Protein AF-A0A661N3C1-F1 (afdb_monomer_lite)

Foldseek 3Di:
DDDDPVVVVVVVVVVVVVVVVVPDDDDPDLLVVLVVLLVVLLVCCVVLPVDPVLNVLLVVLSVLLVVLLVVLLVLLVVLLVQVVVQVVDPPRDPVSVVVSVVVNVVSVVVSVVSVVVSVVSNVVSDDPSSVVVSVVSVVVSVVSSVCSVPDHPVVPPVVVVVVVVVVPPD

Sequence (170 aa):
MKLTTRGLILAVAAVAAIAAASCGGSTPSQAVQTEESIDAFDAELAEVIPDENRRQAIHGAIADLHAVVRVATEQRRTFARRILTLHKDYDAPRADFEAAIQGHLAERAVFRQGLYAFRQRLLDNTTNEEWEGLRGLRNDALESLMRTTAQGPEATATDTEENATEAGEN

Secondary structure (DSSP, 8-state):
----HHHHHHHHHHHHHHHHHTS--PPPPHHHHHHHHHHHHHHHHHHH---HHHHHHHHHHHHHHHHHHHHHHHHHHHHHHHHHHHHH-TT--HHHHHHHHHHHHHHHHHHHHHHHHHHHHHHHHS-HHHHHHTHHHHHHHHHHHHHHHHS-THHHHHHHHHHHHHTT--

Radius of gyration: 23.65 Å; chains: 1; bounding box: 61×61×62 Å

Structure (mmCIF, N/CA/C/O backbone):
data_AF-A0A661N3C1-F1
#
_entry.id   AF-A0A661N3C1-F1
#
loop_
_atom_site.group_PDB
_atom_site.id
_atom_site.type_symbol
_atom_site.label_atom_id
_atom_site.label_alt_id
_atom_site.label_comp_id
_atom_site.label_asym_id
_atom_site.label_entity_id
_atom_site.label_seq_id
_atom_site.pdbx_PDB_ins_code
_atom_site.Cartn_x
_atom_site.Cartn_y
_atom_site.Cartn_z
_atom_site.occupancy
_atom_site.B_iso_or_equiv
_atom_site.auth_seq_id
_atom_site.auth_comp_id
_atom_site.auth_asym_id
_atom_site.auth_atom_id
_atom_site.pdbx_PDB_model_num
ATOM 1 N N . MET A 1 1 ? 21.055 52.564 30.113 1.00 46.88 1 MET A N 1
ATOM 2 C CA . MET A 1 1 ? 20.414 51.264 30.417 1.00 46.88 1 MET A CA 1
ATOM 3 C C . MET A 1 1 ? 21.514 50.226 30.581 1.00 46.88 1 MET A C 1
ATOM 5 O O . MET A 1 1 ? 22.276 50.026 29.648 1.00 46.88 1 MET A O 1
ATOM 9 N N . LYS A 1 2 ? 21.686 49.668 31.786 1.00 42.47 2 LYS A N 1
ATOM 10 C CA . LYS A 1 2 ? 22.737 48.683 32.088 1.00 42.47 2 LYS A CA 1
ATOM 11 C C . LYS A 1 2 ? 22.215 47.292 31.718 1.00 42.47 2 LYS A C 1
ATOM 13 O O . LYS A 1 2 ? 21.424 46.730 32.468 1.00 42.47 2 LYS A O 1
ATOM 18 N N . LEU A 1 3 ? 22.617 46.774 30.557 1.00 43.47 3 LEU A N 1
ATOM 19 C CA . LEU A 1 3 ? 22.398 45.373 30.193 1.00 43.47 3 LEU A CA 1
ATOM 20 C C . LEU A 1 3 ? 23.242 44.508 31.129 1.00 43.47 3 LEU A C 1
ATOM 22 O O . LEU A 1 3 ? 24.470 44.545 31.108 1.00 43.47 3 LEU A O 1
ATOM 26 N N . THR A 1 4 ? 22.568 43.799 32.025 1.00 45.16 4 THR A N 1
ATOM 27 C CA . THR A 1 4 ? 23.189 42.907 32.996 1.00 45.16 4 THR A CA 1
ATOM 28 C C . THR A 1 4 ? 23.740 41.682 32.272 1.00 45.16 4 THR A C 1
ATOM 30 O O . THR A 1 4 ? 23.026 40.977 31.562 1.00 45.16 4 THR A O 1
ATOM 33 N N . THR A 1 5 ? 25.022 41.394 32.487 1.00 51.44 5 THR A N 1
ATOM 34 C CA . THR A 1 5 ? 25.806 40.311 31.861 1.00 51.44 5 THR A CA 1
ATOM 35 C C . THR A 1 5 ? 25.186 38.912 32.027 1.00 51.44 5 THR A C 1
ATOM 37 O O . THR A 1 5 ? 25.538 37.981 31.313 1.00 51.44 5 THR A O 1
ATOM 40 N N . ARG A 1 6 ? 24.209 38.760 32.931 1.00 50.47 6 ARG A N 1
ATOM 41 C CA . ARG A 1 6 ? 23.439 37.526 33.147 1.00 50.47 6 ARG A CA 1
ATOM 42 C C . ARG A 1 6 ? 22.388 37.242 32.064 1.00 50.47 6 ARG A C 1
ATOM 44 O O . ARG A 1 6 ? 22.060 36.080 31.862 1.00 50.47 6 ARG A O 1
ATOM 51 N N . GLY A 1 7 ? 21.902 38.255 31.342 1.00 45.59 7 GLY A N 1
ATOM 52 C CA . GLY A 1 7 ? 20.953 38.058 30.235 1.00 45.59 7 GLY A CA 1
ATOM 53 C C . GLY A 1 7 ? 21.599 37.483 28.969 1.00 45.59 7 GLY A C 1
ATOM 54 O O . GLY A 1 7 ? 20.957 36.747 28.228 1.00 45.59 7 GLY A O 1
ATOM 55 N N . LEU A 1 8 ? 22.891 37.759 28.752 1.00 48.69 8 LEU A N 1
ATOM 56 C CA . LEU A 1 8 ? 23.623 37.308 27.563 1.00 48.69 8 LEU A CA 1
ATOM 57 C C . LEU A 1 8 ? 23.895 35.791 27.586 1.00 48.69 8 LEU A C 1
ATOM 59 O O . LEU A 1 8 ? 23.847 35.139 26.550 1.00 48.69 8 LEU A O 1
ATOM 63 N N . ILE A 1 9 ? 24.130 35.215 28.770 1.00 55.09 9 ILE A N 1
ATOM 64 C CA . ILE A 1 9 ? 24.444 33.783 28.923 1.00 55.09 9 ILE A CA 1
ATOM 65 C C . ILE A 1 9 ? 23.207 32.908 28.653 1.00 55.09 9 ILE A C 1
ATOM 67 O O . ILE A 1 9 ? 23.326 31.849 28.042 1.00 55.09 9 ILE A O 1
ATOM 71 N N . LEU A 1 10 ? 22.009 33.375 29.023 1.00 52.41 10 LEU A N 1
ATOM 72 C CA . LEU A 1 10 ? 20.753 32.671 28.731 1.00 52.41 10 LEU A CA 1
ATOM 73 C C . LEU A 1 10 ? 20.401 32.683 27.234 1.00 52.41 10 LEU A C 1
ATOM 75 O O . LEU A 1 10 ? 19.866 31.699 26.730 1.00 52.41 10 LEU A O 1
ATOM 79 N N . ALA A 1 11 ? 20.751 33.747 26.506 1.00 52.44 11 ALA A N 1
ATOM 80 C CA . ALA A 1 11 ? 20.511 33.829 25.065 1.00 52.44 11 ALA A CA 1
ATOM 81 C C . ALA A 1 11 ? 21.444 32.911 24.249 1.00 52.44 11 ALA A C 1
ATOM 83 O O . ALA A 1 11 ? 21.006 32.305 23.276 1.00 52.44 11 ALA A O 1
ATOM 84 N N . VAL A 1 12 ? 22.709 32.748 24.659 1.00 56.12 12 VAL A N 1
ATOM 85 C CA . VAL A 1 12 ? 23.667 31.867 23.959 1.00 56.12 12 VAL A CA 1
ATOM 86 C C . VAL A 1 12 ? 23.353 30.381 24.192 1.00 56.12 12 VAL A C 1
ATOM 88 O O . VAL A 1 12 ? 23.490 29.576 23.272 1.00 56.12 12 VAL A O 1
ATOM 91 N N . ALA A 1 13 ? 22.849 30.010 25.374 1.00 55.19 13 ALA A N 1
ATOM 92 C CA . ALA A 1 13 ? 22.440 28.631 25.662 1.00 55.19 13 ALA A CA 1
ATOM 93 C C . ALA A 1 13 ? 21.214 28.179 24.840 1.00 55.19 13 ALA A C 1
ATOM 95 O O . ALA A 1 13 ? 21.147 27.026 24.422 1.00 55.19 13 ALA A O 1
ATOM 96 N N . ALA A 1 14 ? 20.275 29.087 24.550 1.00 53.88 14 ALA A N 1
ATOM 97 C CA . ALA A 1 14 ? 19.100 28.777 23.732 1.00 53.88 14 ALA A CA 1
ATOM 98 C C . ALA A 1 14 ? 19.443 28.546 22.245 1.00 53.88 14 ALA A C 1
ATOM 100 O O . ALA A 1 14 ? 18.808 27.725 21.589 1.00 53.88 14 ALA A O 1
ATOM 101 N N . VAL A 1 15 ? 20.479 29.211 21.718 1.00 55.75 15 VAL A N 1
ATOM 102 C CA . VAL A 1 15 ? 20.923 29.037 20.321 1.00 55.75 15 VAL A CA 1
ATOM 103 C C . VAL A 1 15 ? 21.717 27.735 20.134 1.00 55.75 15 VAL A C 1
ATOM 105 O O . VAL A 1 15 ? 21.594 27.084 19.099 1.00 55.75 15 VAL A O 1
ATOM 108 N N . ALA A 1 16 ? 22.462 27.289 21.151 1.00 54.78 16 ALA A N 1
ATOM 109 C CA . ALA A 1 16 ? 23.198 26.021 21.100 1.00 54.78 16 ALA A CA 1
ATOM 110 C C . ALA A 1 16 ? 22.280 24.779 21.092 1.00 54.78 16 ALA A C 1
ATOM 112 O O . ALA A 1 16 ? 22.626 23.766 20.487 1.00 54.78 16 ALA A O 1
ATOM 113 N N . ALA A 1 17 ? 21.089 24.858 21.699 1.00 54.44 17 ALA A N 1
ATOM 114 C CA . ALA A 1 17 ? 20.119 23.758 21.690 1.00 54.44 17 ALA A CA 1
ATOM 115 C C . ALA A 1 17 ? 19.471 23.532 20.307 1.00 54.44 17 ALA A C 1
ATOM 117 O O . ALA A 1 17 ? 19.156 22.398 19.958 1.00 54.44 17 ALA A O 1
ATOM 118 N N . ILE A 1 18 ? 19.328 24.581 19.488 1.00 55.19 18 ILE A N 1
ATOM 119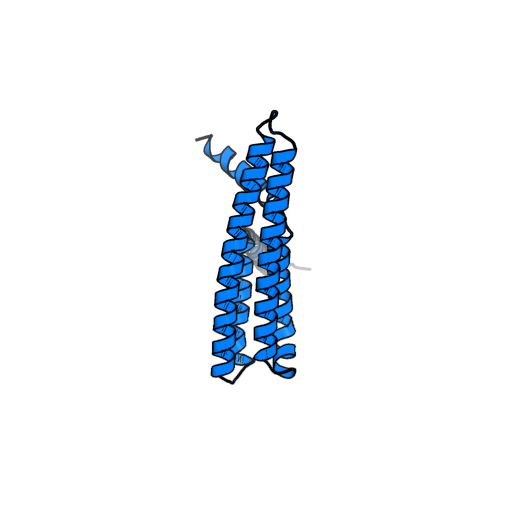 C CA . ILE A 1 18 ? 18.776 24.466 18.125 1.00 55.19 18 ILE A CA 1
ATOM 120 C C . ILE A 1 18 ? 19.810 23.846 17.169 1.00 55.19 18 ILE A C 1
ATOM 122 O O . ILE A 1 18 ? 19.450 23.065 16.293 1.00 55.19 18 ILE A O 1
ATOM 126 N N . ALA A 1 19 ? 21.104 24.107 17.381 1.00 54.00 19 ALA A N 1
ATOM 127 C CA . ALA A 1 19 ? 22.171 23.503 16.581 1.00 54.00 19 ALA A CA 1
ATOM 128 C C . ALA A 1 19 ? 22.306 21.981 16.802 1.00 54.00 19 ALA A C 1
ATOM 130 O O . ALA A 1 19 ? 22.658 21.260 15.873 1.00 54.00 19 ALA A O 1
ATOM 131 N N . ALA A 1 20 ? 21.965 21.471 17.993 1.00 53.50 20 ALA A N 1
ATOM 132 C CA . ALA A 1 20 ? 21.986 20.032 18.278 1.00 53.50 20 ALA A CA 1
ATOM 133 C C . ALA A 1 20 ? 20.794 19.266 17.668 1.00 53.50 20 ALA A C 1
ATOM 135 O O . ALA A 1 20 ? 20.921 18.079 17.381 1.00 53.50 20 ALA A O 1
ATOM 136 N N . ALA A 1 21 ? 19.663 19.935 17.414 1.00 54.38 21 ALA A N 1
ATOM 137 C CA . ALA A 1 21 ? 18.519 19.343 16.710 1.00 54.38 21 ALA A CA 1
ATOM 138 C C . ALA A 1 21 ? 18.709 19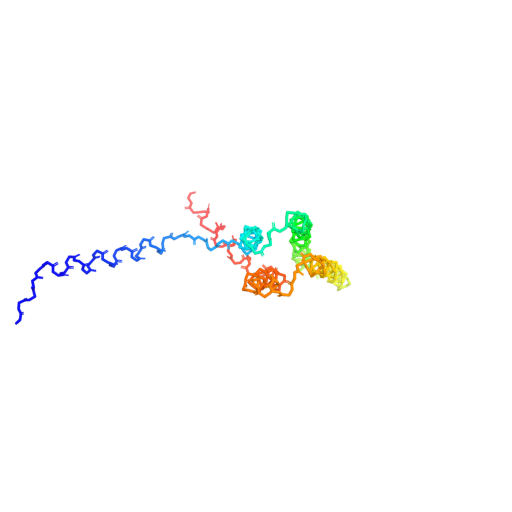.293 15.179 1.00 54.38 21 ALA A C 1
ATOM 140 O O . ALA A 1 21 ? 17.949 18.624 14.488 1.00 54.38 21 ALA A O 1
ATOM 141 N N . SER A 1 22 ? 19.736 19.969 14.650 1.00 49.69 22 SER A N 1
ATOM 142 C CA . SER A 1 22 ? 20.112 19.951 13.228 1.00 49.69 22 SER A CA 1
ATOM 143 C C . SER A 1 22 ? 21.215 18.928 12.913 1.00 49.69 22 SER A C 1
ATOM 145 O O . SER A 1 22 ? 21.826 18.981 11.844 1.00 49.69 22 SER A O 1
ATOM 147 N N . CYS A 1 23 ? 21.509 18.014 13.841 1.00 53.62 23 CYS A N 1
ATOM 148 C CA . CYS A 1 23 ? 22.551 17.010 13.679 1.00 53.62 23 CYS A CA 1
ATOM 149 C C . CYS A 1 23 ? 21.973 15.735 13.034 1.00 53.62 23 CYS A C 1
ATOM 151 O O . CYS A 1 23 ? 21.477 14.851 13.724 1.00 53.62 23 CYS A O 1
ATOM 153 N N . GLY A 1 24 ? 22.011 15.666 11.699 1.00 62.03 24 GLY A N 1
ATOM 154 C CA . GLY A 1 24 ? 22.200 14.419 10.937 1.00 62.03 24 GLY A CA 1
ATOM 155 C C . GLY A 1 24 ? 21.157 13.296 11.030 1.00 62.03 24 GLY A C 1
ATOM 156 O O . GLY A 1 24 ? 21.457 12.186 10.601 1.00 62.03 24 GLY A O 1
ATOM 157 N N . GLY A 1 25 ? 19.956 13.525 11.566 1.00 60.38 25 GLY A N 1
ATOM 158 C CA . GLY A 1 25 ? 18.880 12.536 11.488 1.00 60.38 25 GLY A CA 1
ATOM 159 C C . GLY A 1 25 ? 18.365 12.445 10.055 1.00 60.38 25 GLY A C 1
ATOM 160 O O . GLY A 1 25 ? 17.594 13.307 9.634 1.00 60.38 25 GLY A O 1
ATOM 161 N N . SER A 1 26 ? 18.803 11.440 9.290 1.00 67.31 26 SER A N 1
ATOM 162 C CA . SER A 1 26 ? 18.205 11.148 7.988 1.00 67.31 26 SER A CA 1
ATOM 163 C C . SER A 1 26 ? 16.696 11.008 8.176 1.00 67.31 26 SER A C 1
ATOM 165 O O . SER A 1 26 ? 16.227 10.295 9.065 1.00 67.31 26 SER A O 1
ATOM 167 N N . THR A 1 27 ? 15.922 11.756 7.387 1.00 74.06 27 THR A N 1
ATOM 168 C CA . THR A 1 27 ? 14.461 11.635 7.427 1.00 74.06 27 THR A CA 1
ATOM 169 C C . THR A 1 27 ? 14.125 10.164 7.167 1.00 74.06 27 THR A C 1
ATOM 171 O O . THR A 1 27 ? 14.637 9.619 6.182 1.00 74.06 27 THR A O 1
ATOM 174 N N . PRO A 1 28 ? 13.330 9.493 8.028 1.00 75.06 28 PRO A N 1
ATOM 175 C CA . PRO A 1 28 ? 13.023 8.082 7.850 1.00 75.06 28 PRO A CA 1
ATOM 176 C C . PRO A 1 28 ? 12.517 7.836 6.435 1.00 75.06 28 PRO A C 1
ATOM 178 O O . PRO A 1 28 ? 11.767 8.651 5.888 1.00 75.06 28 PRO A O 1
ATOM 181 N N . SER A 1 29 ? 12.924 6.723 5.824 1.00 77.81 29 SER A N 1
ATOM 182 C CA . SER A 1 29 ? 12.437 6.394 4.484 1.00 77.81 29 SER A CA 1
ATOM 183 C C . SER A 1 29 ? 10.901 6.364 4.477 1.00 77.81 29 SER A C 1
ATOM 185 O O . SER A 1 29 ? 10.284 5.983 5.469 1.00 77.81 29 SER A O 1
ATOM 187 N N . GLN A 1 30 ? 10.269 6.731 3.361 1.00 78.94 30 GLN A N 1
ATOM 188 C CA . GLN A 1 30 ? 8.799 6.744 3.253 1.00 78.94 30 GLN A CA 1
ATOM 189 C C . GLN A 1 30 ? 8.158 5.394 3.623 1.00 78.94 30 GLN A C 1
ATOM 191 O O . GLN A 1 30 ? 7.055 5.356 4.162 1.00 78.94 30 GLN A O 1
ATOM 196 N N . ALA A 1 31 ? 8.865 4.285 3.376 1.00 75.81 31 ALA A N 1
ATOM 197 C CA . ALA A 1 31 ? 8.424 2.956 3.791 1.00 75.81 31 ALA A CA 1
ATOM 198 C C . ALA A 1 31 ? 8.317 2.843 5.321 1.00 75.81 31 ALA A C 1
ATOM 200 O O . ALA A 1 31 ? 7.294 2.388 5.817 1.00 75.81 31 ALA A O 1
ATOM 201 N N . VAL A 1 32 ? 9.322 3.339 6.050 1.00 78.94 32 VAL A N 1
ATOM 202 C CA . VAL A 1 32 ? 9.324 3.367 7.522 1.00 78.94 32 VAL A CA 1
ATOM 203 C C . VAL A 1 32 ? 8.209 4.274 8.043 1.00 78.94 32 VAL A C 1
ATOM 205 O O . VAL A 1 32 ? 7.439 3.849 8.890 1.00 78.94 32 VAL A O 1
ATOM 208 N N . GLN A 1 33 ? 8.034 5.471 7.467 1.00 83.75 33 GLN A N 1
ATOM 209 C CA . GLN A 1 33 ? 6.934 6.369 7.860 1.00 83.75 33 GLN A CA 1
ATOM 210 C C . GLN A 1 33 ? 5.550 5.741 7.620 1.00 83.75 33 GLN A C 1
ATOM 212 O O . GLN A 1 33 ? 4.609 5.986 8.373 1.00 83.75 33 GLN A O 1
ATOM 217 N N . THR A 1 34 ? 5.408 4.939 6.559 1.00 82.00 34 THR A N 1
ATOM 218 C CA . THR A 1 34 ? 4.165 4.210 6.267 1.00 82.00 34 THR A CA 1
ATOM 219 C C . THR A 1 34 ? 3.907 3.132 7.315 1.00 82.00 34 THR A C 1
ATOM 221 O O . THR A 1 34 ? 2.786 3.040 7.802 1.00 82.00 34 THR A O 1
ATOM 224 N N . GLU A 1 35 ? 4.922 2.344 7.675 1.00 82.50 35 GLU A N 1
ATOM 225 C CA . GLU A 1 35 ? 4.816 1.322 8.726 1.00 82.50 35 GLU A CA 1
ATOM 226 C C . GLU A 1 35 ? 4.453 1.955 10.076 1.00 82.50 35 GLU A C 1
ATOM 228 O O . GLU A 1 35 ? 3.454 1.563 10.671 1.00 82.50 35 GLU A O 1
ATOM 233 N N . GLU A 1 36 ? 5.148 3.023 10.480 1.00 86.62 36 GLU A N 1
ATOM 234 C CA . GLU A 1 36 ? 4.850 3.775 11.709 1.00 86.62 36 GLU A CA 1
ATOM 235 C C . GLU A 1 36 ? 3.417 4.333 11.726 1.00 86.62 36 GLU A C 1
ATOM 237 O O . GLU A 1 36 ? 2.750 4.312 12.759 1.00 86.62 36 GLU A O 1
ATOM 242 N N . SER A 1 37 ? 2.912 4.806 10.579 1.00 86.44 37 SER A N 1
ATOM 243 C CA . SER A 1 37 ? 1.537 5.314 10.470 1.00 86.44 37 SER A CA 1
ATOM 244 C C . SER A 1 37 ? 0.492 4.206 10.625 1.00 86.44 37 SER A C 1
ATOM 246 O O . SER A 1 37 ? -0.585 4.455 11.167 1.00 86.44 37 SER A O 1
ATOM 248 N N . ILE A 1 38 ? 0.778 2.992 10.139 1.00 85.25 38 ILE A N 1
ATOM 249 C CA . ILE A 1 38 ? -0.137 1.856 10.300 1.00 85.25 38 ILE A CA 1
ATOM 250 C C . ILE A 1 38 ? -0.088 1.336 11.740 1.00 85.25 38 ILE A C 1
ATOM 252 O O . ILE A 1 38 ? -1.144 1.074 12.310 1.00 85.25 38 ILE A O 1
ATOM 256 N N . ASP A 1 39 ? 1.093 1.268 12.355 1.00 86.62 39 ASP A N 1
ATOM 257 C CA . ASP A 1 39 ? 1.244 0.867 13.758 1.00 86.62 39 ASP A CA 1
ATOM 258 C C . ASP A 1 39 ? 0.536 1.853 14.706 1.00 86.62 39 ASP A C 1
ATOM 260 O O . ASP A 1 39 ? -0.148 1.446 15.647 1.00 86.62 39 ASP A O 1
ATOM 264 N N . ALA A 1 40 ? 0.636 3.160 14.433 1.00 88.38 40 ALA A N 1
ATOM 265 C CA . ALA A 1 40 ? -0.101 4.184 15.174 1.00 88.38 40 ALA A CA 1
ATOM 266 C C . ALA A 1 40 ? -1.622 4.023 15.014 1.00 88.38 40 ALA A C 1
ATOM 268 O O . ALA A 1 40 ? -2.362 4.133 15.991 1.00 88.38 40 ALA A O 1
ATOM 269 N N . PHE A 1 41 ? -2.086 3.713 13.798 1.00 87.94 41 PHE A N 1
ATOM 270 C CA . PHE A 1 41 ? -3.494 3.410 13.550 1.00 87.94 41 PHE A CA 1
ATOM 271 C C . PHE A 1 41 ? -3.953 2.173 14.336 1.00 87.94 41 PHE A C 1
ATOM 273 O O . PHE A 1 41 ? -5.032 2.200 14.923 1.00 87.94 41 PHE A O 1
ATOM 280 N N . ASP A 1 42 ? -3.133 1.120 14.389 1.00 88.25 42 ASP A N 1
ATOM 281 C CA . ASP A 1 42 ? -3.415 -0.124 15.113 1.00 88.25 42 ASP A CA 1
ATOM 282 C C . ASP A 1 42 ? -3.587 0.099 16.624 1.00 88.25 42 ASP A C 1
ATOM 284 O O . ASP A 1 42 ? -4.535 -0.408 17.230 1.00 88.25 42 ASP A O 1
ATOM 288 N N . ALA A 1 43 ? -2.714 0.916 17.221 1.00 89.31 43 ALA A N 1
ATOM 289 C CA . ALA A 1 43 ? -2.752 1.237 18.645 1.00 89.31 43 ALA A CA 1
ATOM 290 C C . ALA A 1 43 ? -4.046 1.963 19.062 1.00 89.31 43 ALA A C 1
ATOM 292 O O . ALA A 1 43 ? -4.596 1.686 20.130 1.00 89.31 43 ALA A O 1
ATOM 293 N N . GLU A 1 44 ? -4.567 2.854 18.215 1.00 90.88 44 GLU A N 1
ATOM 294 C CA . GLU A 1 44 ? -5.748 3.670 18.531 1.00 90.88 44 GLU A CA 1
ATOM 295 C C . GLU A 1 44 ? -7.074 2.900 18.366 1.00 90.88 44 GLU A C 1
ATOM 297 O O . GLU A 1 44 ? -8.096 3.262 18.956 1.00 90.88 44 GLU A O 1
ATOM 302 N N . LEU A 1 45 ? -7.073 1.769 17.645 1.00 91.12 45 LEU A N 1
ATOM 303 C CA . LEU A 1 45 ? -8.263 0.918 17.503 1.00 91.12 45 LEU A CA 1
ATOM 304 C C . LEU A 1 45 ? -8.800 0.421 18.845 1.00 91.12 45 LEU A C 1
ATOM 306 O O . LEU A 1 45 ? -10.013 0.274 18.999 1.00 91.12 45 LEU A O 1
ATOM 310 N N . ALA A 1 46 ? -7.918 0.154 19.811 1.00 90.44 46 ALA A N 1
ATOM 311 C CA . ALA A 1 46 ? -8.315 -0.297 21.141 1.00 90.44 46 ALA A CA 1
ATOM 312 C C . ALA A 1 46 ? -9.097 0.772 21.918 1.00 90.44 46 ALA A C 1
ATOM 314 O O . ALA A 1 46 ? -9.964 0.427 22.723 1.00 90.44 46 ALA A O 1
ATOM 315 N N . GLU A 1 47 ? -8.820 2.052 21.661 1.00 92.81 47 GLU A N 1
ATOM 316 C CA . GLU A 1 47 ? -9.499 3.174 22.309 1.00 92.81 47 GLU A CA 1
ATOM 317 C C . GLU A 1 47 ? -10.854 3.467 21.659 1.00 92.81 47 GLU A C 1
ATOM 319 O O . GLU A 1 47 ? -11.834 3.742 22.355 1.00 92.81 47 GLU A O 1
ATOM 324 N N . VAL A 1 48 ? -10.924 3.377 20.327 1.00 95.88 48 VAL A N 1
ATOM 325 C CA . VAL A 1 48 ? -12.123 3.753 19.567 1.00 95.88 48 VAL A CA 1
ATOM 326 C C . VAL A 1 48 ? -13.136 2.615 19.461 1.00 95.88 48 VAL A C 1
ATOM 328 O O . VAL A 1 48 ? -14.334 2.881 19.434 1.00 95.88 48 VAL A O 1
ATOM 331 N N . ILE A 1 49 ? -12.689 1.356 19.413 1.00 96.19 49 ILE A N 1
ATOM 332 C CA . ILE A 1 49 ? -13.547 0.187 19.178 1.00 96.19 49 ILE A CA 1
ATOM 333 C C . ILE A 1 49 ? -13.505 -0.717 20.411 1.00 96.19 49 ILE A C 1
ATOM 335 O O . ILE A 1 49 ? -12.604 -1.549 20.526 1.00 96.19 49 ILE A O 1
ATOM 339 N N . PRO A 1 50 ? -14.481 -0.621 21.333 1.00 95.94 50 PRO A N 1
ATOM 340 C CA . PRO A 1 50 ? -14.460 -1.397 22.574 1.00 95.94 50 PRO A CA 1
ATOM 341 C C . PRO A 1 50 ? -14.643 -2.905 22.354 1.00 95.94 50 PRO A C 1
ATOM 343 O O . PRO A 1 50 ? -14.121 -3.713 23.123 1.00 95.94 50 PRO A O 1
ATOM 346 N N . ASP A 1 51 ? -15.380 -3.289 21.308 1.00 97.50 51 ASP A N 1
ATOM 347 C CA . ASP A 1 51 ? -15.687 -4.686 20.992 1.00 97.50 51 ASP A CA 1
ATOM 348 C C . ASP A 1 51 ? -14.434 -5.445 20.525 1.00 97.50 51 ASP A C 1
ATOM 350 O O . ASP A 1 51 ? -13.880 -5.168 19.461 1.00 97.50 51 ASP A O 1
ATOM 354 N N . GLU A 1 52 ? -14.007 -6.428 21.322 1.00 95.94 52 GLU A N 1
ATOM 355 C CA . GLU A 1 52 ? -12.815 -7.240 21.047 1.00 95.94 52 GLU A CA 1
ATOM 356 C C . GLU A 1 52 ? -12.915 -8.008 19.725 1.00 95.94 52 GLU A C 1
ATOM 358 O O . GLU A 1 52 ? -11.945 -8.054 18.977 1.00 95.94 52 GLU A O 1
ATOM 363 N N . ASN A 1 53 ? -14.072 -8.587 19.392 1.00 97.50 53 ASN A N 1
ATOM 364 C CA . ASN A 1 53 ? -14.194 -9.405 18.184 1.00 97.50 53 ASN A CA 1
ATOM 365 C C . ASN A 1 53 ? -14.063 -8.546 16.922 1.00 97.50 53 ASN A C 1
ATOM 367 O O . ASN A 1 53 ? -13.366 -8.932 15.981 1.00 97.50 53 ASN A O 1
ATOM 371 N N . ARG A 1 54 ? -14.698 -7.366 16.911 1.00 97.19 54 ARG A N 1
ATOM 372 C CA . ARG A 1 54 ? -14.578 -6.401 15.805 1.00 97.19 54 ARG A CA 1
ATOM 373 C C . ARG A 1 54 ? -13.151 -5.874 15.686 1.00 97.19 54 ARG A C 1
ATOM 375 O O . ARG A 1 54 ? -12.617 -5.810 14.581 1.00 97.19 54 ARG A O 1
ATOM 382 N N . ARG A 1 55 ? -12.496 -5.583 16.813 1.00 95.8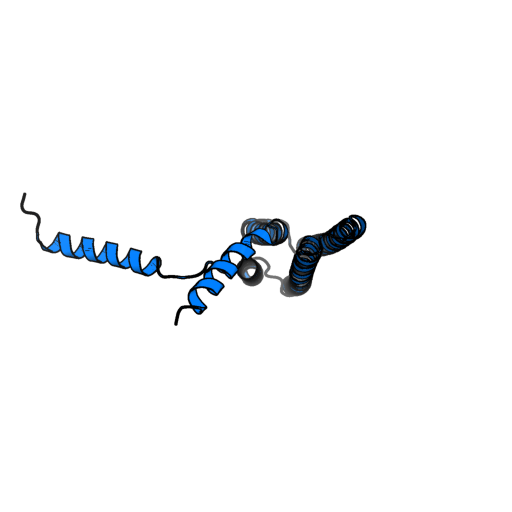1 55 ARG A N 1
ATOM 383 C CA . ARG A 1 55 ? -11.090 -5.165 16.840 1.00 95.81 55 ARG A CA 1
ATOM 384 C C . ARG A 1 55 ? -10.151 -6.246 16.295 1.00 95.81 55 ARG A C 1
ATOM 386 O O . ARG A 1 55 ? -9.335 -5.945 15.432 1.00 95.81 55 ARG A O 1
ATOM 393 N N . GLN A 1 56 ? -10.311 -7.508 16.697 1.00 96.12 56 GLN A N 1
ATOM 394 C CA . GLN A 1 56 ? -9.530 -8.628 16.149 1.00 96.12 56 GLN A CA 1
ATOM 395 C C . GLN A 1 56 ? -9.724 -8.796 14.636 1.00 96.12 56 GLN A C 1
ATOM 397 O O . GLN A 1 56 ? -8.760 -9.035 13.906 1.00 96.12 56 GLN A O 1
ATOM 402 N N . ALA A 1 57 ? -10.952 -8.627 14.135 1.00 96.31 57 ALA A N 1
ATOM 403 C CA . ALA A 1 57 ? -11.217 -8.662 12.698 1.00 96.31 57 ALA A CA 1
ATOM 404 C C . ALA A 1 57 ? -10.480 -7.538 11.947 1.00 96.31 57 ALA A C 1
ATOM 406 O O . ALA A 1 57 ? -9.948 -7.762 10.854 1.00 96.31 57 ALA A O 1
ATOM 407 N N . ILE A 1 58 ? -10.403 -6.345 12.545 1.00 95.19 58 ILE A N 1
ATOM 408 C CA . ILE A 1 58 ? -9.672 -5.209 11.980 1.00 95.19 58 ILE A CA 1
ATOM 409 C C . ILE A 1 58 ? -8.158 -5.428 12.050 1.00 95.19 58 ILE A C 1
ATOM 411 O O . ILE A 1 58 ? -7.496 -5.208 11.038 1.00 95.19 58 ILE A O 1
ATOM 415 N N . HIS A 1 59 ? -7.610 -5.939 13.156 1.00 94.50 59 HIS A N 1
ATOM 416 C CA . HIS A 1 59 ? -6.191 -6.315 13.238 1.00 94.50 59 HIS A CA 1
ATOM 417 C C . HIS A 1 59 ? -5.810 -7.318 12.138 1.00 94.50 59 HIS A C 1
ATOM 419 O O . HIS A 1 59 ? -4.790 -7.163 11.467 1.00 94.50 59 HIS A O 1
ATOM 425 N N . GLY A 1 60 ? -6.669 -8.308 11.869 1.00 95.69 60 GLY A N 1
ATOM 426 C CA . GLY A 1 60 ? -6.482 -9.221 10.738 1.00 95.69 60 GLY A CA 1
ATOM 427 C C . GLY A 1 60 ? -6.480 -8.503 9.381 1.00 95.69 60 GLY A C 1
ATOM 428 O O . GLY A 1 60 ? -5.685 -8.829 8.501 1.00 95.69 60 GLY A O 1
ATOM 429 N N . ALA A 1 61 ? -7.332 -7.489 9.201 1.00 94.75 61 ALA A N 1
ATOM 430 C CA . ALA A 1 61 ? -7.337 -6.658 7.997 1.00 94.75 61 ALA A CA 1
ATOM 431 C C . ALA A 1 61 ? -6.077 -5.787 7.863 1.00 94.75 61 ALA A C 1
ATOM 433 O O . ALA A 1 61 ? -5.581 -5.618 6.749 1.00 94.75 61 ALA A O 1
ATOM 434 N N . ILE A 1 62 ? -5.545 -5.274 8.974 1.00 93.06 62 ILE A N 1
ATOM 435 C CA . ILE A 1 62 ? -4.281 -4.533 9.013 1.00 93.06 62 ILE A CA 1
ATOM 436 C C . ILE A 1 62 ? -3.123 -5.453 8.627 1.00 93.06 62 ILE A C 1
ATOM 438 O O . ILE A 1 62 ? -2.359 -5.114 7.727 1.00 93.06 62 ILE A O 1
ATOM 442 N N . ALA A 1 63 ? -3.029 -6.652 9.203 1.00 94.19 63 ALA A N 1
ATOM 443 C CA . ALA A 1 63 ? -1.989 -7.616 8.846 1.00 94.19 63 ALA A CA 1
ATOM 444 C C . ALA A 1 63 ? -1.996 -7.955 7.339 1.00 94.19 63 ALA A C 1
ATOM 446 O O . ALA A 1 63 ? -0.943 -7.967 6.690 1.00 94.19 63 ALA A O 1
ATOM 447 N N . ASP A 1 64 ? -3.183 -8.153 6.757 1.00 94.31 64 ASP A N 1
ATOM 448 C CA . ASP A 1 64 ? -3.342 -8.346 5.311 1.00 94.31 64 ASP A CA 1
ATOM 449 C C . ASP A 1 64 ? -2.881 -7.110 4.516 1.00 94.31 64 ASP A C 1
ATOM 451 O O . ASP A 1 64 ? -2.204 -7.243 3.490 1.00 94.31 64 ASP A O 1
ATOM 455 N N . LEU A 1 65 ? -3.192 -5.899 4.992 1.00 90.75 65 LEU A N 1
ATOM 456 C CA . LEU A 1 65 ? -2.732 -4.653 4.381 1.00 90.75 65 LEU A CA 1
ATOM 457 C C . LEU A 1 65 ? -1.201 -4.532 4.412 1.00 90.75 65 LEU A C 1
ATOM 459 O O . LEU A 1 65 ? -0.610 -4.217 3.378 1.00 90.75 65 LEU A O 1
ATOM 463 N N . HIS A 1 66 ? -0.541 -4.837 5.535 1.00 89.62 66 HIS A N 1
ATOM 464 C CA . HIS A 1 66 ? 0.928 -4.859 5.618 1.00 89.62 66 HIS A CA 1
ATOM 465 C C . HIS A 1 66 ? 1.530 -5.811 4.580 1.00 89.62 66 HIS A C 1
ATOM 467 O O . HIS A 1 66 ? 2.497 -5.468 3.892 1.00 89.62 66 HIS A O 1
ATOM 473 N N . ALA A 1 67 ? 0.944 -7.001 4.414 1.00 92.88 67 ALA A N 1
ATOM 474 C CA . ALA A 1 67 ? 1.399 -7.949 3.405 1.00 92.88 67 ALA A CA 1
ATOM 475 C C . ALA A 1 67 ? 1.278 -7.370 1.983 1.00 92.88 67 ALA A C 1
ATOM 477 O O . ALA A 1 67 ? 2.227 -7.472 1.200 1.00 92.88 67 ALA A O 1
ATOM 478 N N . VAL A 1 68 ? 0.156 -6.713 1.672 1.00 91.75 68 VAL A N 1
ATOM 479 C CA . VAL A 1 68 ? -0.086 -6.043 0.383 1.00 91.75 68 VAL A CA 1
ATOM 480 C C . VAL A 1 68 ? 0.911 -4.901 0.138 1.00 91.75 68 VAL A C 1
ATOM 482 O O . VAL A 1 68 ? 1.483 -4.814 -0.951 1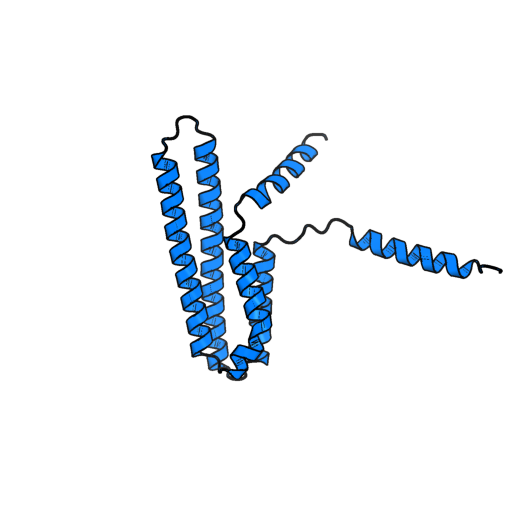.00 91.75 68 VAL A O 1
ATOM 485 N N . VAL A 1 69 ? 1.175 -4.058 1.141 1.00 88.81 69 VAL A N 1
ATOM 486 C CA . VAL A 1 69 ? 2.128 -2.933 1.057 1.00 88.81 69 VAL A CA 1
ATOM 487 C C . VAL A 1 69 ? 3.555 -3.421 0.829 1.00 88.81 69 VAL A C 1
ATOM 489 O O . VAL A 1 69 ? 4.261 -2.903 -0.042 1.00 88.81 69 VAL A O 1
ATOM 492 N N . ARG A 1 70 ? 3.977 -4.459 1.557 1.00 89.44 70 ARG A N 1
ATOM 493 C CA . ARG A 1 70 ? 5.304 -5.064 1.400 1.00 89.44 70 ARG A CA 1
ATOM 494 C C . ARG A 1 70 ? 5.508 -5.613 -0.013 1.00 89.44 70 ARG A C 1
ATOM 496 O O . ARG A 1 70 ? 6.536 -5.340 -0.632 1.00 89.44 70 ARG A O 1
ATOM 503 N N . VAL A 1 71 ? 4.523 -6.344 -0.542 1.00 91.94 71 VAL A N 1
ATOM 504 C CA . VAL A 1 71 ? 4.573 -6.879 -1.914 1.00 91.94 71 VAL A CA 1
ATOM 505 C C . VAL A 1 71 ? 4.632 -5.747 -2.941 1.00 91.94 71 VAL A C 1
ATOM 507 O O . VAL A 1 71 ? 5.496 -5.774 -3.817 1.00 91.94 71 VAL A O 1
ATOM 510 N N . ALA A 1 72 ? 3.786 -4.723 -2.807 1.00 89.75 72 ALA A N 1
ATOM 511 C CA . ALA A 1 72 ? 3.773 -3.581 -3.723 1.00 89.75 72 ALA A CA 1
ATOM 512 C C . ALA A 1 72 ? 5.095 -2.794 -3.710 1.00 89.75 72 ALA A C 1
ATOM 514 O O . ALA A 1 72 ? 5.562 -2.334 -4.755 1.00 89.75 72 ALA A O 1
ATOM 515 N N . THR A 1 73 ? 5.732 -2.676 -2.543 1.00 87.69 73 THR A N 1
ATOM 516 C CA . THR A 1 73 ? 7.046 -2.034 -2.396 1.00 87.69 73 THR A CA 1
ATOM 517 C C . THR A 1 73 ? 8.125 -2.794 -3.168 1.00 87.69 73 THR A C 1
ATOM 519 O O . THR A 1 73 ? 8.894 -2.188 -3.917 1.00 87.69 73 THR A O 1
ATOM 522 N N . GLU A 1 74 ? 8.165 -4.123 -3.047 1.00 90.06 74 GLU A N 1
ATOM 523 C CA . GLU A 1 74 ? 9.143 -4.945 -3.769 1.00 90.06 74 GLU A CA 1
ATOM 524 C C . GLU A 1 74 ? 8.880 -4.982 -5.283 1.00 90.06 74 GLU A C 1
ATOM 526 O O . GLU A 1 74 ? 9.813 -4.872 -6.084 1.00 90.06 74 GLU A O 1
ATOM 531 N N . GLN A 1 75 ? 7.610 -5.052 -5.692 1.00 92.00 75 GLN A N 1
ATOM 532 C CA . GLN A 1 75 ? 7.197 -4.934 -7.095 1.00 92.00 75 GLN A CA 1
ATOM 533 C C . GLN A 1 75 ? 7.672 -3.612 -7.702 1.00 92.00 75 GLN A C 1
ATOM 535 O O . GLN A 1 75 ? 8.299 -3.591 -8.763 1.00 92.00 75 GLN A O 1
ATOM 540 N N . ARG A 1 76 ? 7.489 -2.500 -6.982 1.00 89.25 76 ARG A N 1
ATOM 541 C CA . ARG A 1 76 ? 7.968 -1.183 -7.411 1.00 89.25 76 ARG A CA 1
ATOM 542 C C . ARG A 1 76 ? 9.494 -1.124 -7.531 1.00 89.25 76 ARG A C 1
ATOM 544 O O . ARG A 1 76 ? 9.994 -0.589 -8.521 1.00 89.25 76 ARG A O 1
ATOM 551 N N . ARG A 1 77 ? 10.245 -1.684 -6.573 1.00 88.75 77 ARG A N 1
ATOM 552 C CA . ARG A 1 77 ? 11.719 -1.787 -6.659 1.00 88.75 77 ARG A CA 1
ATOM 553 C C . ARG A 1 77 ? 12.157 -2.605 -7.873 1.00 88.75 77 ARG A C 1
ATOM 555 O O . ARG A 1 77 ? 13.113 -2.246 -8.559 1.00 88.75 77 ARG A O 1
ATOM 562 N N . THR A 1 78 ? 11.457 -3.697 -8.155 1.00 93.31 78 THR A N 1
ATOM 563 C CA . THR A 1 78 ? 11.728 -4.562 -9.309 1.00 93.31 78 THR A CA 1
ATOM 564 C C . THR A 1 78 ? 11.433 -3.852 -10.628 1.00 93.31 78 THR A C 1
ATOM 566 O O . THR A 1 78 ? 12.286 -3.856 -11.516 1.00 93.31 78 THR A O 1
ATOM 569 N N . PHE A 1 79 ? 10.300 -3.154 -10.731 1.00 93.50 79 PHE A N 1
ATOM 570 C CA . PHE A 1 79 ? 9.971 -2.311 -11.879 1.00 93.50 79 PHE A CA 1
ATOM 571 C C . PHE A 1 79 ? 11.025 -1.219 -12.110 1.00 93.50 79 PHE A C 1
ATOM 573 O O . PHE A 1 79 ? 11.534 -1.086 -13.221 1.00 93.50 79 PHE A O 1
ATOM 580 N N . ALA A 1 80 ? 11.421 -0.493 -11.059 1.00 91.38 80 ALA A N 1
ATOM 581 C CA . ALA A 1 80 ? 12.445 0.548 -11.141 1.00 91.38 80 ALA A CA 1
ATOM 582 C C . ALA A 1 80 ? 13.781 0.007 -11.678 1.00 91.38 80 ALA A C 1
ATOM 584 O O . ALA A 1 80 ? 14.349 0.573 -12.613 1.00 91.38 80 ALA A O 1
ATOM 585 N N . ARG A 1 81 ? 14.249 -1.131 -11.141 1.00 93.19 81 ARG A N 1
ATOM 586 C CA . ARG A 1 81 ? 15.452 -1.816 -11.639 1.00 93.19 81 ARG A CA 1
ATOM 587 C C . ARG A 1 81 ? 15.303 -2.215 -13.104 1.00 93.19 81 ARG A C 1
ATOM 589 O O . ARG A 1 81 ? 16.221 -1.977 -13.880 1.00 93.19 81 ARG A O 1
ATOM 596 N N . ARG A 1 82 ? 14.153 -2.773 -13.499 1.00 96.12 82 ARG A N 1
ATOM 597 C CA . ARG A 1 82 ? 13.895 -3.183 -14.888 1.00 96.12 82 ARG A CA 1
ATOM 598 C C . ARG A 1 82 ? 13.939 -1.997 -15.848 1.00 96.12 82 ARG A C 1
ATOM 600 O O . ARG A 1 82 ? 14.581 -2.113 -16.886 1.00 96.12 82 ARG A O 1
ATOM 607 N N . ILE A 1 83 ? 13.312 -0.874 -15.500 1.00 96.06 83 ILE A N 1
ATOM 608 C CA . ILE A 1 83 ? 13.353 0.350 -16.313 1.00 96.06 83 ILE A CA 1
ATOM 609 C C . ILE A 1 83 ? 14.781 0.880 -16.429 1.00 96.06 83 ILE A C 1
ATOM 611 O O . ILE A 1 83 ? 15.211 1.198 -17.533 1.00 96.06 83 ILE A O 1
ATOM 615 N N . LEU A 1 84 ? 15.543 0.912 -15.332 1.00 93.50 84 LEU A N 1
ATOM 616 C CA . LEU A 1 84 ? 16.942 1.340 -15.368 1.00 93.50 84 LEU A CA 1
ATOM 617 C C . LEU A 1 84 ? 17.801 0.420 -16.247 1.00 93.50 84 LEU A C 1
ATOM 619 O O . LEU A 1 84 ? 18.632 0.904 -17.009 1.00 93.50 84 LEU A O 1
ATOM 623 N N . THR A 1 85 ? 17.603 -0.899 -16.163 1.00 95.62 85 THR A N 1
ATOM 624 C CA . THR A 1 85 ? 18.291 -1.868 -17.027 1.00 95.62 85 THR A CA 1
ATOM 625 C C . THR A 1 85 ? 17.955 -1.636 -18.496 1.00 95.62 85 THR A C 1
ATOM 627 O O . THR A 1 85 ? 18.873 -1.562 -19.303 1.00 95.62 85 THR A O 1
ATOM 630 N N . LEU A 1 86 ? 16.672 -1.473 -18.833 1.00 95.56 86 LEU A N 1
ATOM 631 C CA . LEU A 1 86 ? 16.241 -1.192 -20.204 1.00 95.56 86 LEU A CA 1
ATOM 632 C C . LEU A 1 86 ? 16.783 0.148 -20.710 1.00 95.56 86 LEU A C 1
ATOM 634 O O . LEU A 1 86 ? 17.149 0.260 -21.867 1.00 95.56 86 LEU A O 1
ATOM 638 N N . HIS A 1 87 ? 16.876 1.161 -19.847 1.00 94.38 87 HIS A N 1
ATOM 639 C CA . HIS A 1 87 ? 17.419 2.466 -20.218 1.00 94.38 87 HIS A CA 1
ATOM 640 C C . HIS A 1 87 ? 18.929 2.433 -20.500 1.00 94.38 87 HIS A C 1
ATOM 642 O O . HIS A 1 87 ? 19.418 3.204 -21.319 1.00 94.38 87 HIS A O 1
ATOM 648 N N . LYS A 1 88 ? 19.675 1.548 -19.826 1.00 95.88 88 LYS A N 1
ATOM 649 C CA . LYS A 1 88 ? 21.118 1.354 -20.053 1.00 95.88 88 LYS A CA 1
ATOM 650 C C . LYS A 1 88 ? 21.426 0.567 -21.331 1.00 95.88 88 LYS A C 1
ATOM 652 O O . LYS A 1 88 ? 22.561 0.614 -21.799 1.00 95.88 88 LYS A O 1
ATOM 657 N N . ASP A 1 89 ? 20.451 -0.159 -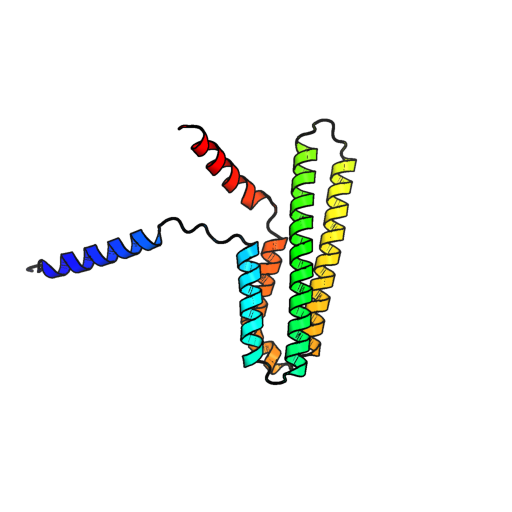21.864 1.00 97.69 89 ASP A N 1
ATOM 658 C CA . ASP A 1 89 ? 20.570 -0.936 -23.093 1.00 97.69 89 ASP A CA 1
ATOM 659 C C . ASP A 1 89 ? 20.013 -0.132 -24.278 1.00 97.69 89 ASP A C 1
ATOM 661 O O . ASP A 1 89 ? 18.805 -0.058 -24.489 1.00 97.69 89 ASP A O 1
ATOM 665 N N . TYR A 1 90 ? 20.902 0.503 -25.049 1.00 95.44 90 TYR A N 1
ATOM 666 C CA . TYR A 1 90 ? 20.515 1.353 -26.184 1.00 95.44 90 TYR A CA 1
ATOM 667 C C . TYR A 1 90 ? 19.809 0.592 -27.315 1.00 95.44 90 TYR A C 1
ATOM 669 O O . TYR A 1 90 ? 19.107 1.219 -28.110 1.00 95.44 90 TYR A O 1
ATOM 677 N N . ASP A 1 91 ? 19.972 -0.733 -27.374 1.00 98.12 91 ASP A N 1
ATOM 678 C CA . ASP A 1 91 ? 19.332 -1.594 -28.368 1.00 98.12 91 ASP A CA 1
ATOM 679 C C . ASP A 1 91 ? 18.006 -2.190 -27.857 1.00 98.12 91 ASP A C 1
ATOM 681 O O . ASP A 1 91 ? 17.319 -2.902 -28.600 1.00 98.12 91 ASP A O 1
ATOM 685 N N . ALA A 1 92 ? 17.605 -1.893 -26.611 1.00 97.69 92 ALA A N 1
ATOM 686 C CA . ALA A 1 92 ? 16.376 -2.415 -26.028 1.00 97.69 92 ALA A CA 1
ATOM 687 C C . ALA A 1 92 ? 15.146 -2.005 -26.863 1.00 97.69 92 ALA A C 1
ATOM 689 O O . ALA A 1 92 ? 14.889 -0.812 -27.078 1.00 97.69 92 ALA A O 1
ATOM 690 N N . PRO A 1 93 ? 14.325 -2.968 -27.319 1.00 98.19 93 PRO A N 1
ATOM 691 C CA . PRO A 1 93 ? 13.166 -2.653 -28.129 1.00 98.19 93 PRO A CA 1
ATOM 692 C C . PRO A 1 93 ? 12.108 -1.939 -27.286 1.00 98.19 93 PRO A C 1
ATOM 694 O O . PRO A 1 93 ? 11.846 -2.281 -26.133 1.00 98.19 93 PRO A O 1
ATOM 697 N N . ARG A 1 94 ? 11.394 -0.996 -27.905 1.00 97.62 94 ARG A N 1
ATOM 698 C CA . ARG A 1 94 ? 10.259 -0.294 -27.282 1.00 97.62 94 ARG A CA 1
ATOM 699 C C . ARG A 1 94 ? 9.232 -1.244 -26.646 1.00 97.62 94 ARG A C 1
ATOM 701 O O . ARG A 1 94 ? 8.668 -0.920 -25.602 1.00 97.62 94 ARG A O 1
ATOM 708 N N . ALA A 1 95 ? 9.010 -2.407 -27.256 1.00 98.25 95 ALA A N 1
ATOM 709 C CA . ALA A 1 95 ? 8.088 -3.421 -26.751 1.00 98.25 95 ALA A CA 1
ATOM 710 C C . ALA A 1 95 ? 8.440 -3.898 -25.327 1.00 98.25 95 ALA A C 1
ATOM 712 O O . ALA A 1 95 ? 7.535 -4.187 -24.546 1.00 98.25 95 ALA A O 1
ATOM 713 N N . ASP A 1 96 ? 9.722 -3.912 -24.950 1.00 97.94 96 ASP A N 1
ATOM 714 C CA . ASP A 1 96 ? 10.150 -4.335 -23.613 1.00 97.94 96 ASP A CA 1
ATOM 715 C C . ASP A 1 96 ? 9.807 -3.297 -22.540 1.00 97.94 96 ASP A C 1
ATOM 717 O O . ASP A 1 96 ? 9.411 -3.658 -21.428 1.00 97.94 96 ASP A O 1
ATOM 721 N N . PHE A 1 97 ? 9.908 -2.007 -22.874 1.00 97.31 97 PHE A N 1
ATOM 722 C CA . PHE A 1 97 ? 9.440 -0.927 -22.002 1.00 97.31 97 PHE A CA 1
ATOM 723 C C . PHE A 1 97 ? 7.925 -0.985 -21.826 1.00 97.31 97 PHE A C 1
ATOM 725 O O . PHE A 1 97 ? 7.431 -0.893 -20.702 1.00 97.31 97 PHE A O 1
ATOM 732 N N . GLU A 1 98 ? 7.184 -1.166 -22.922 1.00 98.00 98 GLU A N 1
ATOM 733 C CA . GLU A 1 98 ? 5.725 -1.290 -22.879 1.00 98.00 98 GLU A CA 1
ATOM 734 C C . GLU A 1 98 ? 5.303 -2.488 -22.022 1.00 98.00 98 GLU A C 1
ATOM 736 O O . GLU A 1 98 ? 4.445 -2.336 -21.151 1.00 98.00 98 GLU A O 1
ATOM 741 N N . ALA A 1 99 ? 5.958 -3.641 -22.179 1.00 98.06 99 ALA A N 1
ATOM 742 C CA . ALA A 1 99 ? 5.712 -4.818 -21.352 1.00 98.06 99 ALA A CA 1
ATOM 743 C C . ALA A 1 99 ? 5.991 -4.554 -19.861 1.00 98.06 99 ALA A C 1
ATOM 745 O O . ALA A 1 99 ? 5.162 -4.895 -19.015 1.00 98.06 99 ALA A O 1
ATOM 746 N N . ALA A 1 100 ? 7.113 -3.904 -19.529 1.00 96.56 100 ALA A N 1
ATOM 747 C CA . ALA A 1 100 ? 7.443 -3.550 -18.147 1.00 96.56 100 ALA A CA 1
ATOM 748 C C . ALA A 1 100 ? 6.401 -2.598 -17.530 1.00 96.56 100 ALA A C 1
ATOM 750 O O . ALA A 1 100 ? 5.972 -2.799 -16.393 1.00 96.56 100 ALA A O 1
ATOM 751 N N . ILE A 1 101 ? 5.956 -1.589 -18.285 1.00 96.44 101 ILE A N 1
ATOM 752 C CA . ILE A 1 101 ? 4.929 -0.636 -17.844 1.00 96.44 101 ILE A CA 1
ATOM 753 C C . ILE A 1 101 ? 3.585 -1.342 -17.641 1.00 96.44 101 ILE A C 1
ATOM 755 O O . ILE A 1 101 ? 2.947 -1.138 -16.610 1.00 96.44 101 ILE A O 1
ATOM 759 N N . GLN A 1 102 ? 3.154 -2.186 -18.583 1.00 97.50 102 GLN A N 1
ATOM 760 C CA . GLN A 1 102 ? 1.893 -2.925 -18.460 1.00 97.50 102 GLN A CA 1
ATOM 761 C C . GLN A 1 102 ? 1.905 -3.877 -17.260 1.00 97.50 102 GLN A C 1
ATOM 763 O O . GLN A 1 102 ? 0.925 -3.921 -16.514 1.00 97.50 102 GLN A O 1
ATOM 768 N N . GLY A 1 103 ? 3.023 -4.570 -17.021 1.00 96.38 103 GLY A N 1
ATOM 769 C CA . GLY A 1 103 ? 3.210 -5.388 -15.821 1.00 96.38 103 GLY A CA 1
ATOM 770 C C . GLY A 1 103 ? 3.026 -4.566 -14.545 1.00 96.38 103 GLY A C 1
ATOM 771 O O . GLY A 1 103 ? 2.199 -4.906 -13.699 1.00 96.38 103 GLY A O 1
ATOM 772 N N . HIS A 1 104 ? 3.692 -3.414 -14.457 1.00 94.88 104 HIS A N 1
ATOM 773 C CA . HIS A 1 104 ? 3.573 -2.538 -13.295 1.00 94.88 104 HIS A CA 1
ATOM 774 C C . HIS A 1 104 ? 2.157 -1.962 -13.105 1.00 94.88 104 HIS A C 1
ATOM 776 O O . HIS A 1 104 ? 1.670 -1.829 -11.981 1.00 94.88 104 HIS A O 1
ATOM 782 N N . LEU A 1 105 ? 1.444 -1.641 -14.189 1.00 94.12 105 LEU A N 1
ATOM 783 C CA . LEU A 1 105 ? 0.049 -1.195 -14.113 1.00 94.12 105 LEU A CA 1
ATOM 784 C C . LEU A 1 105 ? -0.878 -2.288 -13.562 1.00 94.12 105 LEU A C 1
ATOM 786 O O . LEU A 1 105 ? -1.774 -1.974 -12.769 1.00 94.12 105 LEU A O 1
ATOM 790 N N . ALA A 1 106 ? -0.654 -3.546 -13.947 1.00 96.00 106 ALA A N 1
ATOM 791 C CA . ALA A 1 106 ? -1.396 -4.689 -13.423 1.00 96.00 106 ALA A CA 1
ATOM 792 C C . ALA A 1 106 ? -1.124 -4.896 -11.923 1.00 96.00 106 ALA A C 1
ATOM 794 O O . ALA A 1 106 ? -2.066 -5.013 -11.138 1.00 96.00 106 ALA A O 1
ATOM 795 N N . GLU A 1 107 ? 0.139 -4.832 -11.497 1.00 94.50 107 GLU A N 1
ATOM 796 C CA . GLU A 1 107 ? 0.533 -4.898 -10.080 1.00 94.50 107 GLU A CA 1
ATOM 797 C C . GLU A 1 107 ? -0.135 -3.790 -9.250 1.00 94.50 107 GLU A C 1
ATOM 799 O O . GLU A 1 107 ? -0.737 -4.048 -8.204 1.00 94.50 107 GLU A O 1
ATOM 804 N N . ARG A 1 108 ? -0.143 -2.549 -9.759 1.00 92.69 108 ARG A N 1
ATOM 805 C CA . ARG A 1 108 ? -0.843 -1.426 -9.113 1.00 92.69 108 ARG A CA 1
ATOM 806 C C . ARG A 1 108 ? -2.351 -1.650 -9.007 1.00 92.69 108 ARG A C 1
ATOM 808 O O . ARG A 1 108 ? -2.973 -1.138 -8.075 1.00 92.69 108 ARG A O 1
ATOM 815 N N . ALA A 1 109 ? -2.963 -2.361 -9.953 1.00 93.44 109 ALA A N 1
ATOM 816 C CA . ALA A 1 109 ? -4.381 -2.700 -9.873 1.00 93.44 109 ALA A CA 1
ATOM 817 C C . ALA A 1 109 ? -4.659 -3.689 -8.733 1.00 93.44 109 ALA A C 1
ATOM 819 O O . ALA A 1 109 ? -5.604 -3.469 -7.975 1.00 93.44 109 ALA A O 1
ATOM 820 N N . VAL A 1 110 ? -3.806 -4.704 -8.560 1.00 94.31 110 VAL A N 1
ATOM 821 C CA . VAL A 1 110 ? -3.890 -5.659 -7.441 1.00 94.31 110 VAL A CA 1
ATOM 822 C C . VAL A 1 110 ? -3.719 -4.943 -6.100 1.00 94.31 110 VAL A C 1
ATOM 824 O O . VAL A 1 110 ? -4.521 -5.140 -5.190 1.00 94.31 110 VAL A O 1
ATOM 827 N N . PHE A 1 111 ? -2.749 -4.031 -5.995 1.00 91.81 111 PHE A N 1
ATOM 828 C CA . PHE A 1 111 ? -2.567 -3.218 -4.789 1.00 91.81 111 PHE A CA 1
ATOM 829 C C . PHE A 1 111 ? -3.831 -2.413 -4.430 1.00 91.81 111 PHE A C 1
ATOM 831 O O . PHE A 1 111 ? -4.294 -2.453 -3.290 1.00 91.81 111 PHE A O 1
ATOM 838 N N . ARG A 1 112 ? -4.453 -1.735 -5.410 1.00 91.94 112 ARG A N 1
ATOM 839 C CA . ARG A 1 112 ? -5.712 -0.995 -5.187 1.00 91.94 112 ARG A CA 1
ATOM 840 C C . ARG A 1 112 ? -6.856 -1.901 -4.735 1.00 91.94 112 ARG A C 1
ATOM 842 O O . ARG A 1 112 ? -7.640 -1.493 -3.885 1.00 91.94 112 ARG A O 1
ATOM 849 N N . GLN A 1 113 ? -6.956 -3.112 -5.281 1.00 95.00 113 GLN A N 1
ATOM 850 C CA . GLN A 1 113 ? -7.953 -4.089 -4.832 1.00 95.00 113 GLN A CA 1
ATOM 851 C C . GLN A 1 113 ? -7.742 -4.464 -3.360 1.00 95.00 113 GLN A C 1
ATOM 853 O O . GLN A 1 113 ? -8.714 -4.502 -2.609 1.00 95.00 113 GLN A O 1
ATOM 858 N N . GLY A 1 114 ? -6.489 -4.649 -2.931 1.00 92.69 114 GLY A N 1
ATOM 859 C CA . GLY A 1 114 ? -6.146 -4.857 -1.522 1.00 92.69 114 GLY A CA 1
ATOM 860 C C . GLY A 1 114 ? -6.586 -3.694 -0.625 1.00 92.69 114 GLY A C 1
ATOM 861 O O . GLY A 1 114 ? -7.223 -3.923 0.400 1.00 92.69 114 GLY A O 1
ATOM 862 N N . LEU A 1 115 ? -6.351 -2.446 -1.050 1.00 90.88 115 LEU A N 1
ATOM 863 C CA . LEU A 1 115 ? -6.819 -1.258 -0.318 1.00 90.88 115 LEU A CA 1
ATOM 864 C C . LEU A 1 115 ? -8.348 -1.194 -0.201 1.00 90.88 115 LEU A C 1
ATOM 866 O O . LEU A 1 115 ? -8.873 -0.834 0.853 1.00 90.88 115 LEU A O 1
ATOM 870 N N . TYR A 1 116 ? -9.078 -1.541 -1.263 1.00 92.94 116 TYR A N 1
ATOM 871 C CA . TYR A 1 116 ? -10.541 -1.578 -1.211 1.00 92.94 116 TYR A CA 1
ATOM 872 C C . TYR A 1 116 ? -11.056 -2.685 -0.295 1.00 92.94 116 TYR A C 1
ATOM 874 O O . TYR A 1 116 ? -11.985 -2.438 0.470 1.00 92.94 116 TYR A O 1
ATOM 882 N N . ALA A 1 117 ? -10.439 -3.867 -0.329 1.00 95.00 117 ALA A N 1
ATOM 883 C CA . ALA A 1 117 ? -10.784 -4.958 0.574 1.00 95.00 117 ALA A CA 1
ATOM 884 C C . ALA A 1 117 ? -10.544 -4.568 2.041 1.00 95.00 117 ALA A C 1
ATOM 886 O O . ALA A 1 117 ? -11.416 -4.781 2.880 1.00 95.00 117 ALA A O 1
ATOM 887 N N . PHE A 1 118 ? -9.409 -3.927 2.337 1.00 93.75 118 PHE A N 1
ATOM 888 C CA . PHE A 1 118 ? -9.112 -3.383 3.662 1.00 93.75 118 PHE A CA 1
ATOM 889 C C . PHE A 1 118 ? -10.167 -2.364 4.110 1.00 93.75 118 PHE A C 1
ATOM 891 O O . PHE A 1 118 ? -10.758 -2.508 5.180 1.00 93.75 118 PHE A O 1
ATOM 898 N N . ARG A 1 119 ? -10.469 -1.374 3.260 1.00 92.88 119 ARG A N 1
ATOM 899 C CA . ARG A 1 119 ? -11.493 -0.363 3.550 1.00 92.88 119 ARG A CA 1
ATOM 900 C C . ARG A 1 119 ? -12.858 -0.992 3.815 1.00 92.88 119 ARG A C 1
ATOM 902 O O . ARG A 1 119 ? -13.544 -0.556 4.732 1.00 92.88 119 ARG A O 1
ATOM 909 N N . GLN A 1 120 ? -13.258 -1.984 3.023 1.00 95.44 120 GLN A N 1
ATOM 910 C CA . GLN A 1 120 ? -14.538 -2.659 3.213 1.00 95.44 120 GLN A CA 1
ATOM 911 C C . GLN A 1 120 ? -14.589 -3.367 4.570 1.00 95.44 120 GLN A C 1
ATOM 913 O O . GLN A 1 120 ? -15.553 -3.188 5.302 1.00 95.44 120 GLN A O 1
ATOM 918 N N . ARG A 1 121 ? -13.523 -4.082 4.955 1.00 95.56 121 ARG A N 1
ATOM 919 C CA . ARG A 1 121 ? -13.458 -4.743 6.267 1.00 95.56 121 ARG A CA 1
ATOM 920 C C . ARG A 1 121 ? -13.529 -3.762 7.429 1.00 95.56 121 ARG A C 1
ATOM 922 O O . ARG A 1 121 ? -14.154 -4.092 8.430 1.00 95.56 121 ARG A O 1
ATOM 929 N N . LEU A 1 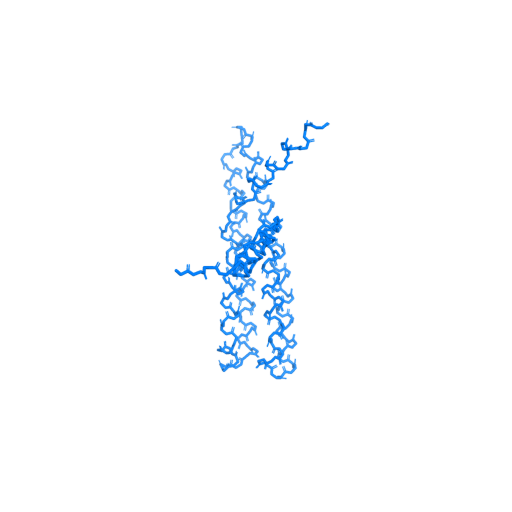122 ? -12.921 -2.582 7.303 1.00 93.38 122 LEU A N 1
ATOM 930 C CA . LEU A 1 122 ? -13.094 -1.531 8.302 1.00 93.38 122 LEU A CA 1
ATOM 931 C C . LEU A 1 122 ? -14.568 -1.128 8.413 1.00 93.38 122 LEU A C 1
ATOM 933 O O . LEU A 1 122 ? -15.129 -1.203 9.497 1.00 93.38 122 LEU A O 1
ATOM 937 N N . LEU A 1 123 ? -15.210 -0.790 7.290 1.00 95.06 123 LEU A N 1
ATOM 938 C CA . LEU A 1 123 ? -16.620 -0.380 7.272 1.00 95.06 123 LEU A CA 1
ATOM 939 C C . LEU A 1 123 ? -17.559 -1.457 7.831 1.00 95.06 123 LEU A C 1
ATOM 941 O O . LEU A 1 123 ? -18.519 -1.124 8.516 1.00 95.06 123 LEU A O 1
ATOM 945 N N . ASP A 1 124 ? -17.270 -2.732 7.573 1.00 97.44 124 ASP A N 1
ATOM 946 C CA . ASP A 1 124 ? -18.070 -3.854 8.071 1.00 97.44 124 ASP A CA 1
ATOM 947 C C . ASP A 1 124 ? -17.905 -4.081 9.590 1.00 97.44 124 ASP A C 1
ATOM 949 O O . ASP A 1 124 ? -18.758 -4.721 10.205 1.00 97.44 124 ASP A O 1
ATOM 953 N N . ASN A 1 125 ? -16.824 -3.579 10.205 1.00 97.31 125 ASN A N 1
ATOM 954 C CA . ASN A 1 125 ? -16.490 -3.817 11.617 1.00 97.31 125 ASN A CA 1
ATOM 955 C C . ASN A 1 125 ? -16.516 -2.550 12.494 1.00 97.31 125 ASN A C 1
ATOM 957 O O . ASN A 1 125 ? -16.349 -2.655 13.710 1.00 97.31 125 ASN A O 1
ATOM 961 N N . THR A 1 126 ? -16.782 -1.372 11.931 1.00 97.00 126 THR A N 1
ATOM 962 C CA . THR A 1 126 ? -16.910 -0.107 12.679 1.00 97.00 126 THR A CA 1
ATOM 963 C C . THR A 1 126 ? -18.316 0.477 12.579 1.00 97.00 126 THR A C 1
ATOM 965 O O . THR A 1 126 ? -18.946 0.395 11.526 1.00 97.00 126 THR A O 1
ATOM 968 N N . THR A 1 127 ? -18.801 1.136 13.633 1.00 97.62 127 THR A N 1
ATOM 969 C CA . THR A 1 127 ? -19.987 2.007 13.539 1.00 97.62 127 THR A CA 1
ATOM 970 C C . THR A 1 127 ? -19.646 3.332 12.852 1.00 97.62 127 THR A C 1
ATOM 972 O O . THR A 1 127 ? -18.480 3.647 12.616 1.00 97.62 127 THR A O 1
ATOM 975 N N . ASN A 1 128 ? -20.659 4.148 12.548 1.00 96.12 128 ASN A N 1
ATOM 976 C CA . ASN A 1 128 ? -20.436 5.478 11.977 1.00 96.12 128 ASN A CA 1
ATOM 977 C C . ASN A 1 128 ? -19.692 6.406 12.951 1.00 96.12 128 ASN A C 1
ATOM 979 O O . ASN A 1 128 ? -18.837 7.178 12.521 1.00 96.12 128 ASN A O 1
ATOM 983 N N . GLU A 1 129 ? -20.000 6.336 14.249 1.00 96.50 129 GLU A N 1
ATOM 984 C CA . GLU A 1 129 ? -19.323 7.129 15.279 1.00 96.50 129 GLU A CA 1
ATOM 985 C C . GLU A 1 129 ? -17.852 6.725 15.416 1.00 96.50 129 GLU A C 1
ATOM 987 O O . GLU A 1 129 ? -16.978 7.590 15.415 1.00 96.50 129 GLU A O 1
ATOM 992 N N . GLU A 1 130 ? -17.571 5.419 15.466 1.00 95.75 130 GLU A N 1
ATOM 993 C CA . GLU A 1 130 ? -16.204 4.883 15.500 1.00 95.75 130 GLU A CA 1
ATOM 994 C C . GLU A 1 130 ? -15.432 5.283 14.230 1.00 95.75 130 GLU A C 1
ATOM 996 O O . GLU A 1 130 ? -14.280 5.712 14.293 1.00 95.75 130 GLU A O 1
ATOM 1001 N N . TRP A 1 131 ? -16.086 5.222 13.067 1.00 92.88 131 TRP A N 1
ATOM 1002 C CA . TRP A 1 131 ? -15.497 5.601 11.783 1.00 92.88 131 TRP A CA 1
ATOM 1003 C C . TRP A 1 131 ? -15.115 7.084 11.694 1.00 92.88 131 TRP A C 1
ATOM 1005 O O . TRP A 1 131 ? -14.095 7.424 11.085 1.00 92.88 131 TRP A O 1
ATOM 1015 N N . GLU A 1 132 ? -15.916 7.976 12.283 1.00 92.56 132 GLU A N 1
ATOM 1016 C CA . GLU A 1 132 ? -15.560 9.394 12.386 1.00 92.56 132 GLU A CA 1
ATOM 1017 C C . GLU A 1 132 ? -14.490 9.646 13.452 1.00 92.56 132 GLU A C 1
ATOM 1019 O O . GLU A 1 132 ? -13.625 10.495 13.235 1.00 92.56 132 GLU A O 1
ATOM 1024 N N . GLY A 1 133 ? -14.475 8.871 14.542 1.00 91.69 133 GLY A N 1
ATOM 1025 C CA . GLY A 1 133 ? -13.388 8.888 15.526 1.00 91.69 133 GLY A CA 1
ATOM 1026 C C . GLY A 1 133 ? -12.027 8.573 14.896 1.00 91.69 133 GLY A C 1
ATOM 1027 O O . GLY A 1 133 ? -11.048 9.260 15.159 1.00 91.69 133 GLY A O 1
ATOM 1028 N N . LEU A 1 134 ? -11.988 7.621 13.960 1.00 90.44 134 LEU A N 1
ATOM 1029 C CA . LEU A 1 134 ? -10.770 7.221 13.243 1.00 90.44 134 LEU A CA 1
ATOM 1030 C C . LEU A 1 134 ? -10.376 8.154 12.083 1.00 90.44 134 LEU A C 1
ATOM 1032 O O . LEU A 1 134 ? -9.393 7.895 11.386 1.00 90.44 134 LEU A O 1
ATOM 1036 N N . ARG A 1 135 ? -11.131 9.223 11.802 1.00 89.56 135 ARG A N 1
ATOM 1037 C CA . ARG A 1 135 ? -10.977 10.006 10.564 1.00 89.56 135 ARG A CA 1
ATOM 1038 C C . ARG A 1 135 ? -9.602 10.644 10.384 1.00 89.56 135 ARG A C 1
ATOM 1040 O O . ARG A 1 135 ? -9.120 10.651 9.252 1.00 89.56 135 ARG A O 1
ATOM 1047 N N . GLY A 1 136 ? -9.025 11.208 11.446 1.00 85.88 136 GLY A N 1
ATOM 1048 C CA . GLY A 1 136 ? -7.714 11.867 11.396 1.00 85.88 136 GLY A CA 1
ATOM 1049 C C . GLY A 1 136 ? -6.633 10.878 10.973 1.00 85.88 136 GLY A C 1
ATOM 1050 O O . GLY A 1 136 ? -6.108 10.971 9.866 1.00 85.88 136 GLY A O 1
ATOM 1051 N N . LEU A 1 137 ? -6.441 9.842 11.789 1.00 83.69 137 LEU A N 1
ATOM 1052 C CA . LEU A 1 137 ? -5.479 8.774 11.528 1.00 83.69 137 LEU A CA 1
ATOM 1053 C C . LEU A 1 137 ? -5.694 8.078 10.186 1.00 83.69 137 LEU A C 1
ATOM 1055 O O . LEU A 1 137 ? -4.743 7.805 9.462 1.00 83.69 137 LEU A O 1
ATOM 1059 N N . ARG A 1 138 ? -6.952 7.790 9.828 1.00 84.50 138 ARG A N 1
ATOM 1060 C CA . ARG A 1 138 ? -7.275 7.150 8.550 1.00 84.50 138 ARG A CA 1
ATOM 1061 C C . ARG A 1 138 ? -6.784 7.998 7.384 1.00 84.50 138 ARG A C 1
ATOM 1063 O O . ARG A 1 138 ? -6.271 7.449 6.412 1.00 84.50 138 ARG A O 1
ATOM 1070 N N . ASN A 1 139 ? -6.996 9.311 7.437 1.00 85.75 139 ASN A N 1
ATOM 1071 C CA . ASN A 1 139 ? -6.559 10.195 6.366 1.00 85.75 139 ASN A CA 1
ATOM 1072 C C . ASN A 1 139 ? -5.029 10.234 6.290 1.00 85.75 139 ASN A C 1
ATOM 1074 O O . ASN A 1 139 ? -4.506 10.109 5.188 1.00 85.75 139 ASN A O 1
ATOM 1078 N N . ASP A 1 140 ? -4.339 10.298 7.429 1.00 84.62 140 ASP A N 1
ATOM 1079 C CA . ASP A 1 140 ? -2.874 10.329 7.483 1.00 84.62 140 ASP A CA 1
ATOM 1080 C C . ASP A 1 140 ? -2.258 9.014 6.975 1.00 84.62 140 ASP A C 1
ATOM 1082 O O . ASP A 1 140 ? -1.383 9.024 6.106 1.00 84.62 140 ASP A O 1
ATOM 1086 N N . ALA A 1 141 ? -2.776 7.867 7.422 1.00 84.19 141 ALA A N 1
ATOM 1087 C CA . ALA A 1 141 ? -2.326 6.551 6.977 1.00 84.19 141 ALA A CA 1
ATOM 1088 C C . ALA A 1 141 ? -2.601 6.328 5.479 1.00 84.19 141 ALA A C 1
ATOM 1090 O O . ALA A 1 141 ? -1.725 5.867 4.744 1.00 84.19 141 ALA A O 1
ATOM 1091 N N . LEU A 1 142 ? -3.795 6.689 4.990 1.00 81.81 142 LEU A N 1
ATOM 1092 C CA . LEU A 1 142 ? -4.122 6.587 3.564 1.00 81.81 142 LEU A CA 1
ATOM 1093 C C . LEU A 1 142 ? -3.299 7.557 2.715 1.00 81.81 142 LEU A C 1
ATOM 1095 O O . LEU A 1 142 ? -2.881 7.184 1.620 1.00 81.81 142 LEU A O 1
ATOM 1099 N N . GLU A 1 143 ? -3.049 8.776 3.191 1.00 83.94 143 GLU A N 1
ATOM 1100 C CA . GLU A 1 143 ? -2.199 9.739 2.496 1.00 83.94 143 GLU A CA 1
ATOM 1101 C C . GLU A 1 143 ? -0.758 9.230 2.410 1.00 83.94 143 GLU A C 1
ATOM 1103 O O . GLU A 1 143 ? -0.172 9.256 1.326 1.00 83.94 143 GLU A O 1
ATOM 1108 N N . SER A 1 144 ? -0.218 8.701 3.511 1.00 84.50 144 SER A N 1
ATOM 1109 C CA . SER A 1 144 ? 1.109 8.080 3.563 1.00 84.50 144 SER A CA 1
ATOM 1110 C C . SER A 1 144 ? 1.215 6.916 2.568 1.00 84.50 144 SER A C 1
ATOM 1112 O O . SER A 1 144 ? 2.090 6.905 1.697 1.00 84.50 144 SER A O 1
ATOM 1114 N N . LEU A 1 145 ? 0.230 6.011 2.567 1.00 83.25 145 LEU A N 1
ATOM 1115 C CA . LEU A 1 145 ? 0.135 4.906 1.606 1.00 83.25 145 LEU A CA 1
ATOM 1116 C C . LEU A 1 145 ? 0.061 5.394 0.153 1.00 83.25 145 LEU A C 1
ATOM 1118 O O . LEU A 1 145 ? 0.765 4.887 -0.728 1.00 83.25 145 LEU A O 1
ATOM 1122 N N . MET A 1 146 ? -0.777 6.394 -0.123 1.00 81.94 146 MET A N 1
ATOM 1123 C CA . MET A 1 146 ? -0.910 6.965 -1.461 1.00 81.94 146 MET A CA 1
ATOM 1124 C C . MET A 1 146 ? 0.394 7.618 -1.916 1.00 81.94 146 MET A C 1
ATOM 1126 O O . MET A 1 146 ? 0.817 7.380 -3.049 1.00 81.94 146 MET A O 1
ATOM 1130 N N . ARG A 1 147 ? 1.069 8.368 -1.042 1.00 82.19 147 ARG A N 1
ATOM 1131 C CA . ARG A 1 147 ? 2.354 9.018 -1.322 1.00 82.19 147 ARG A CA 1
ATOM 1132 C C . ARG A 1 147 ? 3.443 7.993 -1.628 1.00 82.19 147 ARG A C 1
ATOM 1134 O O . ARG A 1 147 ? 4.134 8.140 -2.638 1.00 82.19 147 ARG A O 1
ATOM 1141 N N . THR A 1 148 ? 3.508 6.911 -0.853 1.00 79.12 148 THR A N 1
ATOM 1142 C CA . THR A 1 148 ? 4.422 5.780 -1.075 1.00 79.12 148 THR A CA 1
ATOM 1143 C C . THR A 1 148 ? 4.208 5.114 -2.436 1.00 79.12 148 THR A C 1
ATOM 1145 O O . THR A 1 148 ? 5.164 4.643 -3.054 1.00 79.12 148 THR A O 1
ATOM 1148 N N . THR A 1 149 ? 2.985 5.121 -2.974 1.00 73.00 149 THR A N 1
ATOM 1149 C CA . THR A 1 149 ? 2.725 4.604 -4.332 1.00 73.00 149 THR A CA 1
ATOM 1150 C C . THR A 1 149 ? 2.840 5.634 -5.456 1.00 73.00 149 THR A C 1
ATOM 1152 O O . THR A 1 149 ? 2.961 5.240 -6.618 1.00 73.00 149 THR A O 1
ATOM 1155 N N . ALA A 1 150 ? 2.780 6.930 -5.143 1.00 74.00 150 ALA A N 1
ATOM 1156 C CA . ALA A 1 150 ? 2.775 8.011 -6.127 1.00 74.00 150 ALA A CA 1
ATOM 1157 C C . ALA A 1 150 ? 4.176 8.542 -6.447 1.00 74.00 150 ALA A C 1
ATOM 1159 O O . ALA A 1 150 ? 4.460 8.842 -7.606 1.00 74.00 150 ALA A O 1
ATOM 1160 N N . GLN A 1 151 ? 5.055 8.659 -5.449 1.00 70.62 151 GLN A N 1
ATOM 1161 C CA . GLN A 1 151 ? 6.431 9.087 -5.688 1.00 70.62 151 GLN A CA 1
ATOM 1162 C C . GLN A 1 151 ? 7.157 7.965 -6.432 1.00 70.62 151 GLN A C 1
ATOM 1164 O O . GLN A 1 151 ? 7.169 6.840 -5.955 1.00 70.62 151 GLN A O 1
ATOM 1169 N N . GLY A 1 152 ? 7.703 8.230 -7.621 1.00 60.56 152 GLY A N 1
ATOM 1170 C CA . GLY A 1 152 ? 8.514 7.274 -8.383 1.00 60.56 152 GLY A CA 1
ATOM 1171 C C . GLY A 1 152 ? 9.871 6.997 -7.714 1.00 60.56 152 GLY A C 1
ATOM 1172 O O . GLY A 1 152 ? 10.208 7.625 -6.712 1.00 60.56 152 GLY A O 1
ATOM 1173 N N . PRO A 1 153 ? 10.664 6.020 -8.195 1.00 55.19 153 PRO A N 1
ATOM 1174 C CA . PRO A 1 153 ? 12.011 5.730 -7.667 1.00 55.19 153 PRO A CA 1
ATOM 1175 C C . PRO A 1 153 ? 13.005 6.907 -7.772 1.00 55.19 153 PRO A C 1
ATOM 1177 O O . PRO A 1 153 ? 14.073 6.847 -7.167 1.00 55.19 153 PRO A O 1
ATOM 1180 N N . GLU A 1 154 ? 12.656 7.975 -8.498 1.00 55.03 154 GLU A N 1
ATOM 1181 C CA . GLU A 1 154 ? 13.491 9.170 -8.683 1.00 55.03 154 GLU A CA 1
ATOM 1182 C C . GLU A 1 154 ? 13.880 9.860 -7.369 1.00 55.03 154 GLU A C 1
ATOM 1184 O O . GLU A 1 154 ? 14.977 10.397 -7.286 1.00 55.03 154 GLU A O 1
ATOM 1189 N N . ALA A 1 155 ? 13.055 9.788 -6.319 1.00 52.12 155 ALA A N 1
ATOM 1190 C CA . ALA A 1 155 ? 13.350 10.462 -5.051 1.00 52.12 155 ALA A CA 1
ATOM 1191 C C . ALA A 1 155 ? 14.453 9.792 -4.206 1.00 52.12 155 ALA A C 1
ATOM 1193 O O . ALA A 1 155 ? 14.884 10.374 -3.223 1.00 52.12 155 ALA A O 1
ATOM 1194 N N . THR A 1 156 ? 14.900 8.578 -4.552 1.00 51.94 156 THR A N 1
ATOM 1195 C CA . THR A 1 156 ? 15.914 7.835 -3.766 1.00 51.94 156 THR A CA 1
ATOM 1196 C C . THR A 1 156 ? 17.255 7.659 -4.477 1.00 51.94 156 THR A C 1
ATOM 1198 O O . THR A 1 156 ? 18.220 7.220 -3.857 1.00 51.94 156 THR A O 1
ATOM 1201 N N . ALA A 1 157 ? 17.334 7.963 -5.777 1.00 54.66 157 ALA A N 1
ATOM 1202 C CA . ALA A 1 157 ? 18.576 7.798 -6.534 1.00 54.66 157 ALA A CA 1
ATOM 1203 C C . ALA A 1 157 ? 19.625 8.862 -6.164 1.00 54.66 157 ALA A C 1
ATOM 1205 O O . ALA A 1 157 ? 20.808 8.540 -6.091 1.00 54.66 157 ALA A O 1
ATOM 1206 N N . THR A 1 158 ? 19.193 10.087 -5.847 1.00 53.62 158 THR A N 1
ATOM 1207 C CA . THR A 1 158 ? 20.083 11.178 -5.418 1.00 53.62 158 THR A CA 1
ATOM 1208 C C . THR A 1 158 ? 20.803 10.880 -4.102 1.00 53.62 158 THR A C 1
ATOM 1210 O O . THR A 1 158 ? 21.982 11.187 -3.985 1.00 53.62 158 THR A O 1
ATOM 1213 N N . ASP A 1 159 ? 20.164 10.179 -3.163 1.00 53.41 159 ASP A N 1
ATOM 1214 C CA . ASP A 1 159 ? 20.756 9.923 -1.837 1.00 53.41 159 ASP A CA 1
ATOM 1215 C C . ASP A 1 159 ? 21.818 8.806 -1.851 1.00 53.41 159 ASP A C 1
ATOM 1217 O O . ASP A 1 159 ? 22.610 8.665 -0.916 1.00 53.41 159 ASP A O 1
ATOM 1221 N N . THR A 1 160 ? 21.844 7.981 -2.906 1.00 54.16 160 THR A N 1
ATOM 1222 C CA . THR A 1 160 ? 22.813 6.875 -3.017 1.00 54.16 160 THR A CA 1
ATOM 1223 C C . THR A 1 160 ? 24.106 7.307 -3.717 1.00 54.16 160 THR A C 1
ATOM 1225 O O . THR A 1 160 ? 25.171 6.792 -3.380 1.00 54.16 160 THR A O 1
ATOM 1228 N N . GLU A 1 161 ? 24.052 8.257 -4.658 1.00 53.81 161 GLU A N 1
ATOM 1229 C CA . GLU A 1 161 ? 25.258 8.741 -5.355 1.00 53.81 161 GLU A CA 1
ATOM 1230 C C . GLU A 1 161 ? 26.134 9.650 -4.474 1.00 53.81 161 GLU A C 1
ATOM 1232 O O . GLU A 1 161 ? 27.362 9.598 -4.582 1.00 53.81 161 GLU A O 1
ATOM 1237 N N . GLU A 1 162 ? 25.546 10.404 -3.538 1.00 53.75 162 GLU A N 1
ATOM 1238 C CA . GLU A 1 162 ? 26.313 11.270 -2.628 1.00 53.75 162 GLU A CA 1
ATOM 1239 C C . GLU A 1 162 ? 27.169 10.452 -1.635 1.00 53.75 162 GLU A C 1
ATOM 1241 O O . GLU A 1 162 ? 28.343 10.753 -1.434 1.00 53.75 162 GLU A O 1
ATOM 1246 N N . ASN A 1 163 ? 26.664 9.316 -1.133 1.00 53.38 163 ASN A N 1
ATOM 1247 C CA . ASN A 1 163 ? 27.424 8.430 -0.235 1.00 53.38 163 ASN A CA 1
ATOM 1248 C C . ASN A 1 163 ? 28.504 7.584 -0.934 1.00 53.38 163 ASN A C 1
ATOM 1250 O O . ASN A 1 163 ? 29.452 7.133 -0.290 1.00 53.38 163 ASN A O 1
ATOM 1254 N N . ALA A 1 164 ? 28.380 7.330 -2.240 1.00 57.16 164 ALA A N 1
ATOM 1255 C CA . ALA A 1 164 ? 29.375 6.539 -2.968 1.00 57.16 164 ALA A CA 1
ATOM 1256 C C . ALA A 1 164 ? 30.654 7.337 -3.281 1.00 57.16 164 ALA A C 1
ATOM 1258 O O . ALA A 1 164 ? 31.704 6.736 -3.504 1.00 57.16 164 ALA A O 1
ATOM 1259 N N . THR A 1 165 ? 30.578 8.672 -3.279 1.00 56.62 165 THR A N 1
ATOM 1260 C CA . THR A 1 165 ? 31.706 9.540 -3.650 1.00 56.62 165 THR A CA 1
ATOM 1261 C C . THR A 1 165 ? 32.637 9.820 -2.462 1.00 56.62 165 THR A C 1
ATOM 1263 O O . THR A 1 165 ? 33.849 9.871 -2.646 1.00 56.62 165 THR A O 1
ATOM 1266 N N . GLU A 1 166 ? 32.123 9.887 -1.227 1.00 57.56 166 GLU A N 1
ATOM 1267 C CA . GLU A 1 166 ? 32.956 10.121 -0.029 1.00 57.56 166 GLU A CA 1
ATOM 1268 C C . GLU A 1 166 ? 33.746 8.884 0.444 1.00 57.56 166 GLU A C 1
ATOM 1270 O O . GLU A 1 166 ? 34.757 9.013 1.133 1.00 57.56 166 GLU A O 1
ATOM 1275 N N . ALA A 1 167 ? 33.355 7.669 0.046 1.00 57.78 167 ALA A N 1
ATOM 1276 C CA . ALA A 1 167 ? 34.056 6.442 0.443 1.00 57.78 167 ALA A CA 1
ATOM 1277 C C . ALA A 1 167 ? 35.355 6.166 -0.352 1.00 57.78 167 ALA A C 1
ATOM 1279 O O . ALA A 1 167 ? 36.035 5.176 -0.078 1.00 57.78 167 ALA A O 1
ATOM 1280 N N . GLY A 1 168 ? 35.695 7.004 -1.340 1.00 57.22 168 GLY A N 1
ATOM 1281 C CA . GLY A 1 168 ? 36.832 6.805 -2.249 1.00 57.22 168 GLY A CA 1
ATOM 1282 C C . GLY A 1 168 ? 38.099 7.622 -1.961 1.00 57.22 168 GLY A C 1
ATOM 1283 O O . GLY A 1 168 ? 39.081 7.431 -2.674 1.00 57.22 168 GLY A O 1
ATOM 1284 N N . GLU A 1 169 ? 38.106 8.516 -0.963 1.00 54.41 169 GLU A N 1
ATOM 1285 C CA . GLU A 1 169 ? 39.227 9.451 -0.708 1.00 54.41 169 GLU A CA 1
ATOM 1286 C C . GLU A 1 169 ? 40.071 9.167 0.557 1.00 54.41 169 GLU A C 1
ATOM 1288 O O . GLU A 1 169 ? 40.876 10.013 0.945 1.00 54.41 169 GLU A O 1
ATOM 1293 N N . ASN A 1 170 ? 39.966 7.981 1.173 1.00 53.62 170 ASN A N 1
ATOM 1294 C CA . ASN A 1 170 ? 40.834 7.579 2.300 1.00 53.62 170 ASN A CA 1
ATOM 1295 C C . ASN A 1 170 ? 41.834 6.478 1.935 1.00 53.62 170 ASN A C 1
ATOM 1297 O O . ASN A 1 170 ? 41.395 5.426 1.419 1.00 53.62 170 ASN A O 1
#

pLDDT: mean 81.21, std 17.48, range [42.47, 98.25]